Protein AF-A0A7J7N031-F1 (afdb_monomer_lite)

pLDDT: mean 80.58, std 17.33, range [37.88, 96.88]

Organism: NCBI:txid39325

Sequence (122 aa):
MLIYYIKISRHVFVLGESRALAITNMVLGLKEIHIRGEIRTYVDYTIDLLNVSEYRDNKIPTGWLGNRIVMRVRAERPPWYLLVVGGDLYVYELIQISRNTQRHSKGYKHSGSETSETLLYG

Secondary structure (DSSP, 8-state):
--------SS------SSHHHHHHHHHHHHHHHHHTTS--SSHHHHHHHHHSHHHHTT---TTHHHHHHHTT-------HHHHHHHHHHHHHHHHHHHHHHHHHHHHHHHHHHHHHHTTS--

Radius of gyration: 26.56 Å; chains: 1; bounding box: 54×31×80 Å

Structure (mmCIF, N/CA/C/O backbone):
data_AF-A0A7J7N031-F1
#
_entry.id   AF-A0A7J7N031-F1
#
loop_
_atom_site.group_PDB
_atom_site.id
_atom_site.type_symbol
_atom_site.label_atom_id
_atom_site.label_alt_id
_atom_site.label_comp_id
_atom_site.label_asym_id
_atom_site.label_entity_id
_atom_site.label_seq_id
_atom_site.pdbx_PDB_ins_code
_atom_site.Cartn_x
_atom_site.Cartn_y
_atom_site.Cartn_z
_atom_site.occupancy
_atom_site.B_iso_or_equiv
_atom_site.auth_seq_id
_atom_site.auth_comp_id
_atom_site.auth_asym_id
_atom_site.auth_atom_id
_atom_site.pdbx_PDB_model_num
ATOM 1 N N . MET A 1 1 ? 15.403 -12.612 14.644 1.00 39.41 1 MET A N 1
ATOM 2 C CA . MET A 1 1 ? 15.895 -11.649 13.640 1.00 39.41 1 MET A CA 1
ATOM 3 C C . MET A 1 1 ? 15.291 -10.289 13.962 1.00 39.41 1 MET A C 1
ATOM 5 O O . MET A 1 1 ? 14.252 -9.931 13.424 1.00 39.41 1 MET A O 1
ATOM 9 N N . LEU A 1 2 ? 15.878 -9.591 14.941 1.00 37.88 2 LEU A N 1
ATOM 10 C CA . LEU A 1 2 ? 15.511 -8.211 15.248 1.00 37.88 2 LEU A CA 1
ATOM 11 C C . LEU A 1 2 ? 16.000 -7.344 14.090 1.00 37.88 2 LEU A C 1
ATOM 13 O O . LEU A 1 2 ? 17.205 -7.219 13.879 1.00 37.88 2 LEU A O 1
ATOM 17 N N . ILE A 1 3 ? 15.072 -6.779 13.326 1.00 50.12 3 ILE A N 1
ATOM 18 C CA . ILE A 1 3 ? 15.399 -5.734 12.364 1.00 50.12 3 ILE A CA 1
ATOM 19 C C . ILE A 1 3 ? 15.674 -4.489 13.206 1.00 50.12 3 ILE A C 1
ATOM 21 O O . ILE A 1 3 ? 14.767 -3.896 13.785 1.00 50.12 3 ILE A O 1
ATOM 25 N N . TYR A 1 4 ? 16.956 -4.170 13.358 1.00 48.03 4 TYR A N 1
ATOM 26 C CA . TYR A 1 4 ? 17.422 -2.968 14.029 1.00 48.03 4 TYR A CA 1
ATOM 27 C C . TYR A 1 4 ? 16.861 -1.751 13.294 1.00 48.03 4 TYR A C 1
ATOM 29 O O . TYR A 1 4 ? 17.281 -1.413 12.189 1.00 48.03 4 TYR A O 1
ATOM 37 N N . TYR A 1 5 ? 15.892 -1.097 13.925 1.00 52.34 5 TYR A N 1
ATOM 38 C CA . TYR A 1 5 ? 15.358 0.182 13.496 1.00 52.34 5 TYR A CA 1
ATOM 39 C C . TYR A 1 5 ? 16.418 1.263 13.739 1.00 52.34 5 TYR A C 1
ATOM 41 O O . TYR A 1 5 ? 16.439 1.913 14.782 1.00 52.34 5 TYR A O 1
ATOM 49 N N . ILE A 1 6 ? 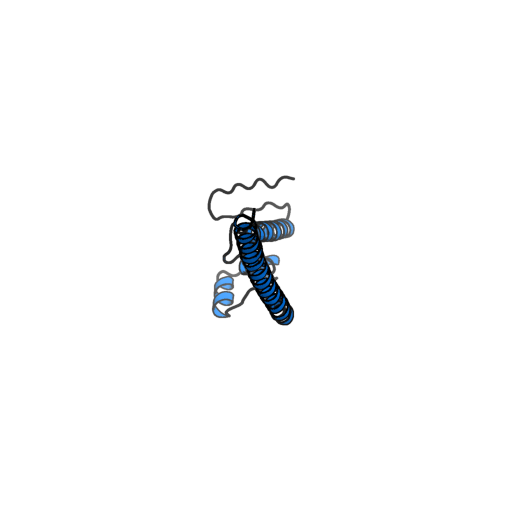17.312 1.479 12.772 1.00 47.22 6 ILE A N 1
ATOM 50 C CA . ILE A 1 6 ? 18.075 2.729 12.701 1.00 47.22 6 ILE A CA 1
ATOM 51 C C . ILE A 1 6 ? 17.089 3.807 12.241 1.00 47.22 6 ILE A C 1
ATOM 53 O O . ILE A 1 6 ? 16.944 4.101 11.058 1.00 47.22 6 ILE A O 1
ATOM 57 N N . LYS A 1 7 ? 16.351 4.374 13.202 1.00 51.44 7 LYS A N 1
ATOM 58 C CA . LYS A 1 7 ? 15.547 5.584 13.014 1.00 51.44 7 LYS A CA 1
ATOM 59 C C . LYS A 1 7 ? 16.471 6.791 13.135 1.00 51.44 7 LYS A C 1
ATOM 61 O O . LYS A 1 7 ? 16.455 7.513 14.126 1.00 51.44 7 LYS A O 1
ATOM 66 N N . ILE A 1 8 ? 17.309 6.981 12.123 1.00 46.53 8 ILE A N 1
ATOM 67 C CA . ILE A 1 8 ? 18.041 8.228 11.919 1.00 46.53 8 ILE A CA 1
ATOM 68 C C . ILE A 1 8 ? 17.449 8.836 10.648 1.00 46.53 8 ILE A C 1
ATOM 70 O O . ILE A 1 8 ? 17.657 8.327 9.550 1.00 46.53 8 ILE A O 1
ATOM 74 N N . SER A 1 9 ? 16.682 9.916 10.816 1.00 51.97 9 SER A N 1
ATOM 75 C CA . SER A 1 9 ? 16.046 10.685 9.731 1.00 51.97 9 SER A CA 1
ATOM 76 C C . SER A 1 9 ? 14.841 9.987 9.068 1.00 51.97 9 SER A C 1
ATOM 78 O O . SER A 1 9 ? 14.579 8.814 9.297 1.00 51.97 9 SER A O 1
ATOM 80 N N . ARG A 1 10 ? 14.039 10.730 8.288 1.00 68.19 10 ARG A N 1
ATOM 81 C CA . ARG A 1 10 ? 12.756 10.325 7.654 1.00 68.19 10 ARG A CA 1
ATOM 82 C C . ARG A 1 10 ? 12.855 9.190 6.604 1.00 68.19 10 ARG A C 1
ATOM 84 O O . ARG A 1 10 ? 12.068 9.152 5.662 1.00 68.19 10 ARG A O 1
ATOM 91 N N . HIS A 1 11 ? 13.819 8.288 6.729 1.00 81.06 11 HIS A N 1
ATOM 92 C CA . HIS A 1 11 ? 14.108 7.232 5.770 1.00 81.06 11 HIS A CA 1
ATOM 93 C C . HIS A 1 11 ? 13.920 5.865 6.424 1.00 81.06 11 HIS A C 1
ATOM 95 O O . HIS A 1 11 ? 14.331 5.645 7.560 1.00 81.06 11 HIS A O 1
ATOM 101 N N . VAL A 1 12 ? 13.285 4.951 5.695 1.00 82.88 12 VAL A N 1
ATOM 102 C CA . VAL A 1 12 ? 13.119 3.554 6.102 1.00 82.88 12 VAL A CA 1
ATOM 103 C C . VAL A 1 12 ? 14.034 2.718 5.224 1.00 82.88 12 VAL A C 1
ATOM 105 O O . VAL A 1 12 ? 13.921 2.757 3.998 1.00 82.88 12 VAL A O 1
ATOM 108 N N . PHE A 1 13 ? 14.929 1.968 5.856 1.00 87.38 13 PHE A N 1
ATOM 109 C CA . PHE A 1 13 ? 15.822 1.032 5.186 1.00 87.38 13 PHE A CA 1
ATOM 110 C C . PHE A 1 13 ? 15.414 -0.390 5.539 1.00 87.38 13 PHE A C 1
ATOM 112 O O . PHE A 1 13 ? 15.041 -0.676 6.676 1.00 87.38 13 PHE A O 1
ATOM 119 N N . VAL A 1 14 ? 15.501 -1.282 4.560 1.00 88.50 14 VAL A N 1
ATOM 120 C CA . VAL A 1 14 ? 15.212 -2.700 4.740 1.00 88.50 14 VAL A CA 1
ATOM 121 C C . VAL A 1 14 ? 16.298 -3.551 4.118 1.00 88.50 14 VAL A C 1
ATOM 123 O O . VAL A 1 14 ? 16.921 -3.169 3.129 1.00 88.50 14 VAL A O 1
ATOM 126 N N . LEU A 1 15 ? 16.488 -4.727 4.702 1.00 89.88 15 LEU A N 1
ATOM 127 C CA . LEU A 1 15 ? 17.399 -5.743 4.209 1.00 89.88 15 LEU A CA 1
ATOM 128 C C . LEU A 1 15 ? 16.599 -6.996 3.845 1.00 89.88 15 LEU A C 1
ATOM 130 O O . LEU A 1 15 ? 15.630 -7.352 4.520 1.00 89.88 15 LEU A O 1
ATOM 134 N N . GLY A 1 16 ? 17.017 -7.669 2.781 1.00 90.62 16 GLY A N 1
ATOM 135 C CA . GLY A 1 16 ? 16.506 -8.971 2.382 1.00 90.62 16 GLY A CA 1
ATOM 136 C C . GLY A 1 16 ? 17.505 -9.656 1.459 1.00 90.62 16 GLY A C 1
ATOM 137 O O . GLY A 1 16 ? 18.214 -8.989 0.711 1.00 90.62 16 GLY A O 1
ATOM 138 N N . GLU A 1 17 ? 17.556 -10.983 1.517 1.00 92.94 17 GLU A N 1
ATOM 139 C CA . GLU A 1 17 ? 18.453 -11.822 0.703 1.00 92.94 17 GLU A CA 1
ATOM 140 C C . GLU A 1 17 ? 18.130 -11.761 -0.797 1.00 92.94 17 GLU A C 1
ATOM 142 O O . GLU A 1 17 ? 18.982 -12.003 -1.646 1.00 92.94 17 GLU A O 1
ATOM 147 N N . SER A 1 18 ? 16.891 -11.404 -1.134 1.00 93.00 18 SER A N 1
ATOM 148 C CA . SER A 1 18 ? 16.442 -11.164 -2.499 1.00 93.00 18 SER A CA 1
ATOM 149 C C . SER A 1 18 ? 15.644 -9.870 -2.571 1.00 93.00 18 SER A C 1
ATOM 151 O O . SER A 1 18 ? 15.086 -9.401 -1.576 1.00 93.00 18 SER A O 1
ATOM 153 N N . ARG A 1 19 ? 15.524 -9.308 -3.777 1.00 90.19 19 ARG A N 1
ATOM 154 C CA . ARG A 1 19 ? 14.708 -8.112 -4.020 1.00 90.19 19 ARG A CA 1
ATOM 155 C C . ARG A 1 19 ? 13.254 -8.312 -3.587 1.00 90.19 19 ARG A C 1
ATOM 157 O O . ARG A 1 19 ? 12.677 -7.428 -2.965 1.00 90.19 19 ARG A O 1
ATOM 164 N N . ALA A 1 20 ? 12.682 -9.483 -3.864 1.00 91.94 20 ALA A N 1
ATOM 165 C CA . ALA A 1 20 ? 11.323 -9.823 -3.451 1.00 91.94 20 ALA A CA 1
ATOM 166 C C . ALA A 1 20 ? 11.179 -9.858 -1.919 1.00 91.94 20 ALA A C 1
ATOM 168 O O . ALA A 1 20 ? 10.212 -9.318 -1.373 1.00 91.94 20 ALA A O 1
ATOM 169 N N . LEU A 1 21 ? 12.163 -10.432 -1.218 1.00 93.31 21 LEU A N 1
ATOM 170 C CA . LEU A 1 21 ? 12.174 -10.471 0.243 1.00 93.31 21 LEU A CA 1
ATOM 171 C C . LEU A 1 21 ? 12.360 -9.071 0.845 1.00 93.31 21 LEU A C 1
ATOM 173 O O . LEU A 1 21 ? 11.643 -8.706 1.771 1.00 93.31 21 LEU A O 1
ATOM 177 N N . ALA A 1 22 ? 13.253 -8.256 0.280 1.00 92.69 22 ALA A N 1
ATOM 178 C CA . ALA A 1 22 ? 13.455 -6.874 0.705 1.00 92.69 22 ALA A CA 1
ATOM 179 C C . ALA A 1 22 ? 12.178 -6.033 0.531 1.00 92.69 22 ALA A C 1
ATOM 181 O O . ALA A 1 22 ? 11.777 -5.338 1.460 1.00 92.69 22 ALA A O 1
ATOM 182 N N . ILE A 1 23 ? 11.486 -6.151 -0.608 1.00 92.69 23 ILE A N 1
ATOM 183 C CA . ILE A 1 23 ? 10.195 -5.483 -0.848 1.00 92.69 23 ILE A CA 1
ATOM 184 C C . ILE A 1 23 ? 9.151 -5.922 0.181 1.00 92.69 23 ILE A C 1
ATOM 186 O O . ILE A 1 23 ? 8.451 -5.085 0.747 1.00 92.69 23 ILE A O 1
ATOM 190 N N . THR A 1 24 ? 9.071 -7.223 0.461 1.00 93.06 24 THR A N 1
ATOM 191 C CA . THR A 1 24 ? 8.135 -7.770 1.453 1.00 93.06 24 THR A CA 1
ATOM 192 C C . THR A 1 24 ? 8.417 -7.208 2.846 1.00 93.06 24 THR A C 1
ATOM 194 O O . THR A 1 24 ? 7.506 -6.703 3.504 1.00 93.06 24 THR A O 1
ATOM 197 N N . ASN A 1 25 ? 9.685 -7.197 3.262 1.00 92.88 25 ASN A N 1
ATOM 198 C CA . ASN A 1 25 ? 10.112 -6.610 4.531 1.00 92.88 25 ASN A CA 1
ATOM 199 C C . ASN A 1 25 ? 9.802 -5.105 4.589 1.00 92.88 25 ASN A C 1
ATOM 201 O O . ASN A 1 25 ? 9.372 -4.609 5.629 1.00 92.88 25 ASN A O 1
ATOM 205 N N . MET A 1 26 ? 9.945 -4.385 3.469 1.00 92.50 26 MET A N 1
ATOM 206 C CA . MET A 1 26 ? 9.586 -2.966 3.370 1.00 92.50 26 MET A CA 1
ATOM 207 C C . MET A 1 26 ? 8.097 -2.735 3.579 1.00 92.50 26 MET A C 1
ATOM 209 O O . MET A 1 26 ? 7.717 -1.865 4.358 1.00 92.50 26 MET A O 1
ATOM 213 N N . VAL A 1 27 ? 7.247 -3.524 2.920 1.00 92.38 27 VAL A N 1
ATOM 214 C CA . VAL A 1 27 ? 5.790 -3.416 3.057 1.00 92.38 27 VAL A CA 1
ATOM 215 C C . VAL A 1 27 ? 5.357 -3.707 4.494 1.00 92.38 27 VAL A C 1
ATOM 217 O O . VAL A 1 27 ? 4.516 -2.986 5.028 1.00 92.38 27 VAL A O 1
ATOM 220 N N . LEU A 1 28 ? 5.938 -4.725 5.135 1.00 91.56 28 LEU A N 1
ATOM 221 C CA . LEU A 1 28 ? 5.652 -5.049 6.535 1.00 91.56 28 LEU A CA 1
ATOM 222 C C . LEU A 1 28 ? 6.068 -3.914 7.477 1.00 91.56 28 LEU A C 1
ATOM 224 O O . LEU A 1 28 ? 5.246 -3.458 8.270 1.00 91.56 28 LEU A O 1
ATOM 228 N N . GLY A 1 29 ? 7.294 -3.403 7.334 1.00 88.44 29 GLY A N 1
ATOM 229 C CA . GLY A 1 29 ? 7.788 -2.294 8.153 1.00 88.44 29 GLY A CA 1
ATOM 230 C C . GLY A 1 29 ? 6.962 -1.018 7.976 1.00 88.44 29 GLY A C 1
ATOM 231 O O . GLY A 1 29 ? 6.603 -0.367 8.954 1.00 88.44 29 GLY A O 1
ATOM 232 N N . LEU A 1 30 ? 6.580 -0.681 6.740 1.00 89.50 30 LEU A N 1
ATOM 233 C CA . LEU A 1 30 ? 5.730 0.480 6.462 1.00 89.50 30 LEU A CA 1
ATOM 234 C C . LEU A 1 30 ? 4.341 0.347 7.100 1.00 89.50 30 LEU A C 1
ATOM 236 O O . LEU A 1 30 ? 3.857 1.313 7.689 1.00 89.50 30 LEU A O 1
ATOM 240 N N . LYS A 1 31 ? 3.717 -0.836 7.035 1.00 88.69 31 LYS A N 1
ATOM 241 C CA . LYS A 1 31 ? 2.426 -1.094 7.695 1.00 88.69 31 LYS A CA 1
ATOM 242 C C . LYS A 1 31 ? 2.529 -0.963 9.211 1.00 88.69 31 LYS A C 1
ATOM 244 O O . LYS A 1 31 ? 1.661 -0.351 9.825 1.00 88.69 31 LYS A O 1
ATOM 249 N N . GLU A 1 32 ? 3.593 -1.491 9.808 1.00 87.62 32 GLU A N 1
ATOM 250 C CA . GLU A 1 32 ? 3.813 -1.396 11.250 1.00 87.62 32 GLU A CA 1
ATOM 251 C C . GLU A 1 32 ? 3.965 0.066 11.705 1.00 87.62 32 GLU A C 1
ATOM 253 O O . GLU A 1 32 ? 3.270 0.508 12.622 1.00 87.62 32 GLU A O 1
ATOM 258 N N . ILE A 1 33 ? 4.813 0.842 11.023 1.00 84.62 33 ILE A N 1
ATOM 259 C CA . ILE A 1 33 ? 5.041 2.270 11.310 1.00 84.62 33 ILE A CA 1
ATOM 260 C C . ILE A 1 33 ? 3.749 3.082 11.134 1.00 84.62 33 ILE A C 1
ATOM 262 O O . ILE A 1 33 ? 3.482 4.010 11.905 1.00 84.62 33 ILE A O 1
ATOM 266 N N . HIS A 1 34 ? 2.940 2.734 10.131 1.00 85.56 34 HIS A N 1
ATOM 267 C CA . HIS A 1 34 ? 1.670 3.398 9.867 1.00 85.56 34 HIS A CA 1
ATOM 268 C C . HIS A 1 34 ? 0.641 3.140 10.971 1.00 85.56 34 HIS A C 1
ATOM 270 O O . HIS A 1 34 ? 0.050 4.091 11.479 1.00 85.56 34 HIS A O 1
ATOM 276 N N . ILE A 1 35 ? 0.486 1.881 11.402 1.00 82.94 35 ILE A N 1
ATOM 277 C CA . ILE A 1 35 ? -0.424 1.493 12.493 1.00 82.94 35 ILE A CA 1
ATOM 278 C C . ILE A 1 35 ? -0.008 2.154 13.812 1.00 82.94 35 ILE A C 1
ATOM 280 O O . ILE A 1 35 ? -0.856 2.641 14.556 1.00 82.94 35 ILE A O 1
ATOM 284 N N . ARG A 1 36 ? 1.300 2.235 14.085 1.00 83.19 36 ARG A N 1
ATOM 285 C CA . ARG A 1 36 ? 1.840 2.943 15.260 1.00 83.19 36 ARG A CA 1
ATOM 286 C C . ARG A 1 36 ? 1.654 4.465 15.183 1.00 83.19 36 ARG A C 1
ATOM 288 O O . ARG A 1 36 ? 1.847 5.159 16.176 1.00 83.19 36 ARG A O 1
ATOM 295 N N . GLY A 1 37 ? 1.274 5.000 14.021 1.00 79.81 37 GLY A N 1
ATOM 296 C CA . GLY A 1 37 ? 0.999 6.419 13.818 1.00 79.81 37 GLY A CA 1
ATOM 297 C C . GLY A 1 37 ? 2.246 7.302 13.741 1.00 79.81 37 GLY A C 1
ATOM 298 O O . GLY A 1 37 ? 2.110 8.526 13.809 1.00 79.81 37 GLY A O 1
ATOM 299 N N . GLU A 1 38 ? 3.434 6.709 13.585 1.00 80.56 38 GLU A N 1
ATOM 300 C CA . GLU A 1 38 ? 4.718 7.419 13.518 1.00 80.56 38 GLU A CA 1
ATOM 301 C C . GLU A 1 38 ? 4.910 8.153 12.184 1.00 80.56 38 GLU A C 1
ATOM 303 O O . GLU A 1 38 ? 5.474 9.247 12.148 1.00 80.56 38 GLU A O 1
ATOM 308 N N . ILE A 1 39 ? 4.422 7.565 11.086 1.00 77.25 39 ILE A N 1
ATOM 309 C CA . ILE A 1 39 ? 4.365 8.183 9.757 1.00 77.25 39 ILE A CA 1
ATOM 310 C C . ILE A 1 39 ? 2.951 7.994 9.213 1.00 77.25 39 ILE A C 1
ATOM 312 O O . ILE A 1 39 ? 2.503 6.879 8.952 1.00 77.25 39 ILE A O 1
ATOM 316 N N . ARG A 1 40 ? 2.233 9.105 9.039 1.00 74.19 40 ARG A N 1
ATOM 317 C CA . ARG A 1 40 ? 0.822 9.093 8.616 1.00 74.19 40 ARG A CA 1
ATOM 318 C C . ARG A 1 40 ? 0.622 9.407 7.138 1.00 74.19 40 ARG A C 1
ATOM 320 O O . ARG A 1 40 ? -0.465 9.202 6.616 1.00 74.19 40 ARG A O 1
ATOM 327 N N . THR A 1 41 ? 1.641 9.931 6.467 1.00 80.38 41 THR A N 1
ATOM 328 C CA . THR A 1 41 ? 1.518 10.436 5.099 1.00 80.38 41 THR A CA 1
ATOM 329 C C . THR A 1 41 ? 2.168 9.485 4.102 1.00 80.38 41 THR A C 1
ATOM 331 O O . THR A 1 41 ? 3.235 8.935 4.356 1.00 80.38 41 THR A O 1
ATOM 334 N N . TYR A 1 42 ? 1.512 9.300 2.952 1.00 83.81 42 TYR A N 1
ATOM 335 C CA . TYR A 1 42 ? 2.032 8.598 1.767 1.00 83.81 42 TYR A CA 1
ATOM 336 C C . TYR A 1 42 ? 2.391 7.107 1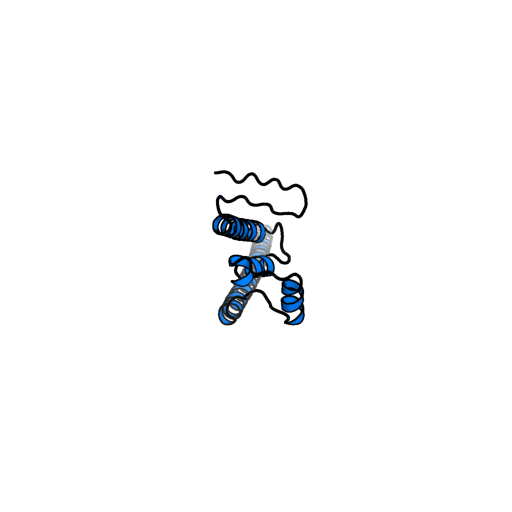.926 1.00 83.81 42 TYR A C 1
ATOM 338 O O . TYR A 1 42 ? 2.821 6.496 0.947 1.00 83.81 42 TYR A O 1
ATOM 346 N N . VAL A 1 43 ? 2.188 6.499 3.101 1.00 88.06 43 VAL A N 1
ATOM 347 C CA . VAL A 1 43 ? 2.454 5.067 3.336 1.00 88.06 43 VAL A CA 1
ATOM 348 C C . VAL A 1 43 ? 1.634 4.199 2.382 1.00 88.06 43 VAL A C 1
ATOM 350 O O . VAL A 1 43 ? 2.214 3.379 1.675 1.00 88.06 43 VAL A O 1
ATOM 353 N N . ASP A 1 44 ? 0.326 4.440 2.277 1.00 88.69 44 ASP A N 1
ATOM 354 C CA . ASP A 1 44 ? -0.567 3.650 1.416 1.00 88.69 44 ASP A CA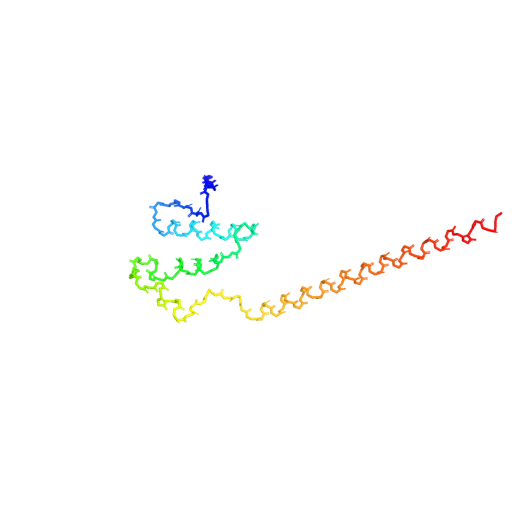 1
ATOM 355 C C . ASP A 1 44 ? -0.116 3.666 -0.048 1.00 88.69 44 ASP A C 1
ATOM 357 O O . ASP A 1 44 ? -0.043 2.628 -0.702 1.00 88.69 44 ASP A O 1
ATOM 361 N N . TYR A 1 45 ? 0.260 4.845 -0.556 1.00 91.19 45 TYR A N 1
ATOM 362 C CA . TYR A 1 45 ? 0.746 4.987 -1.929 1.00 91.19 45 TYR A CA 1
ATOM 363 C C . TYR A 1 45 ? 2.131 4.364 -2.130 1.00 91.19 45 TYR A C 1
ATOM 365 O O . TYR A 1 45 ? 2.418 3.829 -3.195 1.00 91.19 45 TYR A O 1
ATOM 373 N N . THR A 1 46 ? 2.986 4.383 -1.108 1.00 91.88 46 THR A N 1
ATOM 374 C CA . THR A 1 46 ? 4.298 3.727 -1.167 1.00 91.88 46 THR A CA 1
ATOM 375 C C . THR A 1 46 ? 4.140 2.209 -1.199 1.00 91.88 46 THR A C 1
ATOM 377 O O . THR A 1 46 ? 4.792 1.544 -1.996 1.00 91.88 46 THR A O 1
ATOM 380 N N . ILE A 1 47 ? 3.236 1.654 -0.387 1.00 92.31 47 ILE A N 1
ATOM 381 C CA . ILE A 1 47 ? 2.899 0.226 -0.409 1.00 92.31 47 ILE A CA 1
ATOM 382 C C . ILE A 1 47 ? 2.321 -0.167 -1.772 1.00 92.31 47 ILE A C 1
ATOM 384 O O . ILE A 1 47 ? 2.731 -1.185 -2.326 1.00 92.31 47 ILE A O 1
ATOM 388 N N . ASP A 1 48 ? 1.415 0.638 -2.329 1.00 92.50 48 ASP A N 1
ATOM 389 C CA . ASP A 1 48 ? 0.891 0.436 -3.682 1.00 92.50 48 ASP A CA 1
ATOM 390 C C . ASP A 1 48 ? 2.024 0.396 -4.721 1.00 92.50 48 ASP A C 1
ATOM 392 O O . ASP A 1 48 ? 2.164 -0.594 -5.434 1.00 92.50 48 ASP A O 1
ATOM 396 N N . LEU A 1 49 ? 2.911 1.400 -4.734 1.00 93.06 49 LEU A N 1
ATOM 397 C CA . LEU A 1 49 ? 4.071 1.455 -5.635 1.00 93.06 49 LEU A CA 1
ATOM 398 C C . LEU A 1 49 ? 4.960 0.206 -5.545 1.00 93.06 49 LEU A C 1
ATOM 400 O O . LEU A 1 49 ? 5.376 -0.316 -6.577 1.00 93.06 49 LEU A O 1
ATOM 404 N N . LEU A 1 50 ? 5.238 -0.277 -4.331 1.00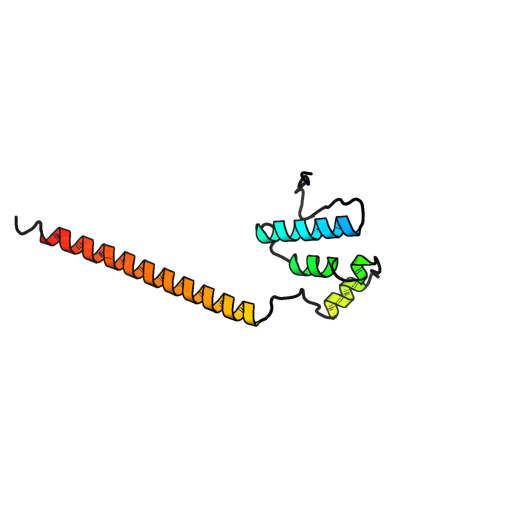 93.19 50 LEU A N 1
ATOM 405 C CA . LEU A 1 50 ? 6.048 -1.478 -4.093 1.00 93.19 50 LEU A CA 1
ATOM 406 C C . LEU A 1 50 ? 5.377 -2.767 -4.606 1.00 93.19 50 LEU A C 1
ATOM 408 O O . LEU A 1 50 ? 6.058 -3.765 -4.863 1.00 93.19 50 LEU A O 1
ATOM 412 N N . ASN A 1 51 ? 4.051 -2.760 -4.754 1.00 91.62 51 ASN A N 1
ATOM 413 C CA . ASN A 1 51 ? 3.268 -3.905 -5.213 1.00 91.62 51 ASN A CA 1
ATOM 414 C C . ASN A 1 51 ? 3.024 -3.933 -6.727 1.00 91.62 51 ASN A C 1
ATOM 416 O O . ASN A 1 51 ? 2.722 -5.005 -7.251 1.00 91.62 51 ASN A O 1
ATOM 420 N N . VAL A 1 52 ? 3.194 -2.810 -7.430 1.00 92.62 52 VAL A N 1
ATOM 421 C CA . VAL A 1 52 ? 3.035 -2.733 -8.891 1.00 92.62 52 VAL A CA 1
ATOM 422 C C . VAL A 1 52 ? 4.041 -3.648 -9.605 1.00 92.62 52 VAL A C 1
ATOM 424 O O . VAL A 1 52 ? 5.222 -3.696 -9.248 1.00 92.62 52 VAL A O 1
ATOM 427 N N . SER A 1 53 ? 3.585 -4.357 -10.642 1.00 91.44 53 SER A N 1
ATOM 428 C CA . SER A 1 53 ? 4.394 -5.293 -11.440 1.00 91.44 53 SER A CA 1
ATOM 429 C C . SER A 1 53 ? 5.660 -4.660 -12.006 1.00 91.44 53 SER A C 1
ATOM 431 O O . SER A 1 53 ? 6.736 -5.230 -11.895 1.00 91.44 53 SER A O 1
ATOM 433 N N . GLU A 1 54 ? 5.566 -3.446 -12.540 1.00 91.88 54 GLU A N 1
ATOM 434 C CA . GLU A 1 54 ? 6.684 -2.711 -13.132 1.00 91.88 54 GLU A CA 1
ATOM 435 C C . GLU A 1 54 ? 7.776 -2.437 -12.099 1.00 91.88 54 GLU A C 1
ATOM 437 O O . GLU A 1 54 ? 8.966 -2.545 -12.401 1.00 91.88 54 GLU A O 1
ATOM 442 N N . TYR A 1 55 ? 7.377 -2.154 -10.853 1.00 91.75 55 TYR A N 1
ATOM 443 C CA . TYR A 1 55 ? 8.322 -2.042 -9.756 1.00 91.75 55 TYR A CA 1
ATOM 444 C C . TYR A 1 55 ? 8.898 -3.411 -9.404 1.00 91.75 55 TYR A C 1
ATOM 446 O O . TYR A 1 55 ? 10.112 -3.524 -9.296 1.00 91.75 55 TYR A O 1
ATOM 454 N N . ARG A 1 56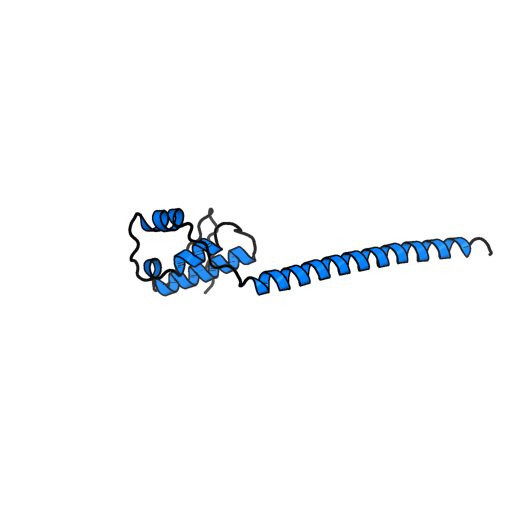 ? 8.091 -4.468 -9.256 1.00 90.69 56 ARG A N 1
ATOM 455 C CA . ARG A 1 56 ? 8.555 -5.824 -8.882 1.00 90.69 56 ARG A CA 1
ATOM 456 C C . ARG A 1 56 ? 9.490 -6.471 -9.911 1.00 90.69 56 ARG A C 1
ATOM 458 O O . ARG A 1 56 ? 10.493 -7.062 -9.512 1.00 90.69 56 ARG A O 1
ATOM 465 N N . ASP A 1 57 ? 9.239 -6.243 -11.192 1.00 92.62 57 ASP A N 1
ATOM 466 C CA . ASP A 1 57 ? 10.021 -6.762 -12.319 1.00 92.62 57 ASP A CA 1
ATOM 467 C C . ASP A 1 57 ? 11.240 -5.894 -12.663 1.00 92.62 57 ASP A C 1
ATOM 469 O O . ASP A 1 57 ? 11.950 -6.177 -13.627 1.00 92.62 57 ASP A O 1
ATOM 473 N N . ASN A 1 58 ? 11.487 -4.824 -11.897 1.00 90.81 58 ASN A N 1
ATOM 474 C CA . ASN A 1 58 ? 12.583 -3.881 -12.126 1.00 90.81 58 ASN A CA 1
ATOM 475 C C . ASN A 1 58 ? 12.512 -3.164 -13.497 1.00 90.81 58 ASN A C 1
ATOM 477 O O . ASN A 1 58 ? 13.534 -2.837 -14.096 1.00 90.81 58 ASN A O 1
ATOM 481 N N . LYS A 1 59 ? 11.297 -2.893 -13.989 1.00 92.31 59 LYS A N 1
ATOM 482 C CA . LYS A 1 59 ? 11.008 -2.208 -15.262 1.00 92.31 59 LYS A CA 1
ATOM 483 C C . LYS A 1 59 ? 10.543 -0.770 -15.014 1.00 92.31 59 LYS A C 1
ATOM 485 O O . LYS A 1 59 ? 9.442 -0.385 -15.399 1.00 92.31 59 LYS A O 1
ATOM 490 N N . ILE A 1 60 ? 11.375 0.024 -14.341 1.00 90.31 60 ILE A N 1
ATOM 491 C CA . ILE A 1 60 ? 11.046 1.394 -13.914 1.00 90.31 60 ILE A CA 1
ATOM 492 C C . ILE A 1 60 ? 11.775 2.453 -14.764 1.00 90.31 60 ILE A C 1
ATOM 494 O O . ILE A 1 60 ? 12.909 2.813 -14.449 1.00 90.31 60 ILE A O 1
ATOM 498 N N . PRO A 1 61 ? 11.160 2.984 -15.842 1.00 91.56 61 PRO A N 1
ATOM 499 C CA . PRO A 1 61 ? 11.742 4.102 -16.581 1.00 91.56 61 PRO A CA 1
ATOM 500 C C . PRO A 1 61 ? 11.730 5.391 -15.744 1.00 91.56 61 PRO A C 1
ATOM 502 O O . PRO A 1 61 ? 10.897 5.569 -14.857 1.00 91.56 61 PRO A O 1
ATOM 505 N N . THR A 1 62 ? 12.616 6.336 -16.062 1.00 90.69 62 THR A N 1
ATOM 506 C CA . THR A 1 62 ? 12.792 7.599 -15.313 1.00 90.69 62 THR A CA 1
ATOM 507 C C . THR A 1 62 ? 11.519 8.451 -15.219 1.00 90.69 62 THR A C 1
ATOM 509 O O . THR A 1 62 ? 11.314 9.136 -14.221 1.00 90.69 62 THR A O 1
ATOM 512 N N . GLY A 1 63 ? 10.625 8.372 -16.211 1.00 91.38 63 GLY A N 1
ATOM 513 C CA . GLY A 1 63 ? 9.327 9.061 -16.215 1.00 91.38 63 GLY A CA 1
ATOM 514 C C . GLY A 1 63 ? 8.172 8.301 -15.547 1.00 91.38 63 GLY A C 1
ATOM 515 O O . GLY A 1 63 ? 7.064 8.827 -15.470 1.00 91.38 63 GLY A O 1
ATOM 516 N N . TRP A 1 64 ? 8.388 7.073 -15.064 1.00 92.62 64 TRP A N 1
ATOM 517 C CA . TRP A 1 64 ? 7.314 6.183 -14.601 1.00 92.62 64 TRP A CA 1
ATOM 518 C C . TRP A 1 64 ? 6.484 6.771 -13.457 1.00 92.62 64 TRP A C 1
ATOM 520 O O . TRP A 1 64 ? 5.255 6.812 -13.528 1.00 92.62 64 TRP A O 1
ATOM 530 N N . LEU A 1 65 ? 7.151 7.281 -12.418 1.00 91.62 65 LEU A N 1
ATOM 531 C CA . LEU A 1 65 ? 6.464 7.866 -11.267 1.00 91.62 65 LEU A CA 1
ATOM 532 C C . LEU A 1 65 ? 5.687 9.129 -11.666 1.00 91.62 65 LEU A C 1
ATOM 534 O O . LEU A 1 65 ? 4.554 9.317 -11.226 1.00 91.62 65 LEU A O 1
ATOM 538 N N . GLY A 1 66 ? 6.272 9.954 -12.539 1.00 92.38 66 GLY A N 1
ATOM 539 C CA . GLY A 1 66 ? 5.617 11.139 -13.093 1.00 92.38 66 GLY A CA 1
ATOM 540 C C . GLY A 1 66 ? 4.340 10.783 -13.851 1.00 92.38 66 GLY A C 1
ATOM 541 O O . GLY A 1 66 ? 3.296 11.383 -13.604 1.00 92.38 66 GLY A O 1
ATOM 542 N N . ASN A 1 67 ? 4.382 9.742 -14.685 1.00 92.56 67 ASN A N 1
ATOM 543 C CA . ASN A 1 67 ? 3.206 9.258 -15.406 1.00 92.56 67 ASN A CA 1
ATOM 544 C C . ASN A 1 67 ? 2.093 8.807 -14.448 1.00 92.56 67 ASN A C 1
ATOM 546 O O . ASN A 1 67 ? 0.943 9.200 -14.637 1.00 92.56 67 ASN A O 1
ATOM 550 N N . ARG A 1 68 ? 2.414 8.064 -13.375 1.00 92.19 68 ARG A N 1
ATOM 551 C CA . ARG A 1 68 ? 1.409 7.684 -12.357 1.00 92.19 68 ARG A CA 1
ATOM 552 C C . ARG A 1 68 ? 0.802 8.901 -11.649 1.00 92.19 68 ARG A C 1
ATOM 554 O O . ARG A 1 68 ? -0.398 8.903 -11.372 1.00 92.19 68 ARG A O 1
ATOM 561 N N . ILE A 1 69 ? 1.599 9.941 -11.391 1.00 91.44 69 ILE A N 1
ATOM 562 C CA . ILE A 1 69 ? 1.127 11.200 -10.790 1.00 91.44 69 ILE A CA 1
ATOM 563 C C . ILE A 1 69 ? 0.167 11.927 -11.739 1.00 91.44 69 ILE A C 1
ATOM 565 O O . ILE A 1 69 ? -0.920 12.326 -11.320 1.00 91.44 69 ILE A O 1
ATOM 569 N N . VAL A 1 70 ? 0.529 12.056 -13.019 1.00 94.81 70 VAL A N 1
ATOM 570 C CA . VAL A 1 70 ? -0.313 12.687 -14.052 1.00 94.81 70 VAL A CA 1
ATOM 571 C C . VAL A 1 70 ? -1.632 11.933 -14.215 1.00 94.81 70 VAL A C 1
ATOM 573 O O . VAL A 1 70 ? -2.697 12.547 -14.252 1.00 94.81 70 VAL A O 1
ATOM 576 N N . MET A 1 71 ? -1.578 10.601 -14.217 1.00 92.38 71 MET A N 1
ATOM 577 C CA . MET A 1 71 ? -2.756 9.731 -14.273 1.00 92.38 71 MET A CA 1
ATOM 578 C C . MET A 1 71 ? -3.563 9.704 -12.965 1.00 92.38 71 MET A C 1
ATOM 580 O O . MET A 1 71 ? -4.599 9.047 -12.902 1.00 92.38 71 MET A O 1
ATOM 584 N N . ARG A 1 72 ? -3.119 10.421 -11.920 1.00 89.00 72 ARG A N 1
ATOM 585 C CA . ARG A 1 72 ? -3.755 10.477 -10.595 1.00 89.00 72 ARG A CA 1
ATOM 586 C C . ARG A 1 72 ? -4.012 9.091 -10.007 1.00 89.00 72 ARG A C 1
ATOM 588 O O . ARG A 1 72 ? -5.045 8.874 -9.370 1.00 89.00 72 ARG A O 1
ATOM 595 N N . VAL A 1 73 ? -3.075 8.165 -10.206 1.00 89.50 73 VAL A N 1
ATOM 596 C CA . VAL A 1 73 ? -3.181 6.821 -9.637 1.00 89.50 73 VAL A CA 1
ATOM 597 C C . VAL A 1 73 ? -3.180 6.938 -8.116 1.00 89.50 73 VAL A C 1
ATOM 599 O O . VAL A 1 73 ? -2.324 7.600 -7.529 1.00 89.50 73 VAL A O 1
ATOM 602 N N . ARG A 1 74 ? -4.185 6.343 -7.476 1.00 87.00 74 ARG A N 1
ATOM 603 C CA . ARG A 1 74 ? -4.358 6.363 -6.021 1.00 87.00 74 ARG A CA 1
ATOM 604 C C . ARG A 1 74 ? -4.093 4.978 -5.465 1.00 87.00 74 ARG A C 1
ATOM 606 O O . ARG A 1 74 ? -4.361 3.990 -6.139 1.00 87.00 74 ARG A O 1
ATOM 613 N N . ALA A 1 75 ? -3.622 4.941 -4.223 1.00 87.81 75 ALA A N 1
ATOM 614 C CA . ALA A 1 75 ? -3.590 3.704 -3.462 1.00 87.81 75 ALA A CA 1
ATOM 615 C C . ALA A 1 75 ? -4.998 3.107 -3.375 1.00 87.81 75 ALA A C 1
ATOM 617 O O . ALA A 1 75 ? -5.991 3.846 -3.298 1.00 87.81 75 ALA A O 1
ATOM 618 N N . GLU A 1 76 ? -5.056 1.781 -3.379 1.00 84.12 76 GLU A N 1
ATOM 619 C CA . GLU A 1 76 ? -6.294 1.048 -3.172 1.00 84.12 76 GLU A CA 1
ATOM 620 C C . GLU A 1 76 ? -6.953 1.494 -1.861 1.00 84.12 76 GLU A C 1
ATOM 622 O O . GLU A 1 76 ? -6.303 1.635 -0.822 1.00 84.12 76 GLU A O 1
ATOM 627 N N . ARG A 1 77 ? -8.257 1.769 -1.928 1.00 82.62 77 ARG A N 1
ATOM 628 C CA . ARG A 1 77 ? -9.058 2.108 -0.754 1.00 82.62 77 ARG A CA 1
ATOM 629 C C . ARG A 1 77 ? -9.917 0.919 -0.356 1.00 82.62 77 ARG A C 1
ATOM 631 O O . ARG A 1 77 ? -10.326 0.165 -1.238 1.00 82.62 77 ARG A O 1
ATOM 638 N N . PRO A 1 78 ? -10.249 0.785 0.939 1.00 87.06 78 PRO A N 1
ATOM 639 C CA . PRO A 1 78 ? -11.217 -0.207 1.372 1.00 87.06 78 PRO A CA 1
ATOM 640 C C . PRO A 1 78 ? -12.518 -0.076 0.565 1.00 87.06 78 PRO A C 1
ATOM 642 O O . PRO A 1 78 ? -12.917 1.051 0.241 1.00 87.06 78 PRO A O 1
ATOM 645 N N . PRO A 1 79 ? -13.195 -1.195 0.259 1.00 92.00 79 PRO A N 1
ATOM 646 C CA . PRO A 1 79 ? -14.501 -1.171 -0.378 1.00 92.00 79 PRO A CA 1
ATOM 647 C C . PRO A 1 79 ? -15.469 -0.210 0.320 1.00 92.00 79 PRO A C 1
ATOM 649 O O . PRO A 1 79 ? -15.532 -0.155 1.549 1.00 92.00 79 PRO A O 1
ATOM 652 N N . TRP A 1 80 ? -16.248 0.534 -0.467 1.00 94.12 80 TRP A N 1
ATOM 653 C CA . TRP A 1 80 ? -17.089 1.627 0.038 1.00 94.12 80 TRP A CA 1
ATOM 654 C C . TRP A 1 80 ? -18.072 1.184 1.132 1.00 94.12 80 TRP A C 1
ATOM 656 O O . TRP A 1 80 ? -18.310 1.934 2.073 1.00 94.12 80 TRP A O 1
ATOM 666 N N . TYR A 1 81 ? -18.603 -0.038 1.055 1.00 94.44 81 TYR A N 1
ATOM 667 C CA . TYR A 1 81 ? -19.553 -0.552 2.041 1.00 94.44 81 TYR A CA 1
ATOM 668 C C . TYR A 1 81 ? -18.907 -0.746 3.420 1.00 94.44 81 TYR A C 1
ATOM 670 O O . TYR A 1 81 ? -19.559 -0.497 4.427 1.00 94.44 81 TYR A O 1
ATOM 678 N N . LEU A 1 82 ? -17.620 -1.117 3.488 1.00 94.44 82 LEU A N 1
ATOM 679 C CA . LEU A 1 82 ? -16.898 -1.199 4.763 1.00 94.44 82 LEU A CA 1
ATOM 680 C C . LEU A 1 82 ? -16.725 0.183 5.387 1.00 94.44 82 LEU A C 1
ATOM 682 O O . LEU A 1 82 ? -16.790 0.318 6.604 1.00 94.44 82 LEU A O 1
ATOM 686 N N . LEU A 1 83 ? -16.531 1.207 4.553 1.00 93.75 83 LEU A N 1
ATOM 687 C CA . LEU A 1 83 ? -16.420 2.586 5.018 1.00 93.75 83 LEU A CA 1
ATOM 688 C C . LEU A 1 83 ? -17.755 3.094 5.569 1.00 93.75 83 LEU A C 1
ATOM 690 O O . LEU A 1 83 ? -17.765 3.727 6.620 1.00 93.75 83 LEU A O 1
ATOM 694 N N . VAL A 1 84 ? -18.867 2.788 4.894 1.00 95.44 84 VAL A N 1
ATOM 695 C CA . VAL A 1 84 ? -20.216 3.157 5.355 1.00 95.44 84 VAL A CA 1
ATOM 696 C C . VAL A 1 84 ? -20.544 2.450 6.667 1.00 95.44 84 VAL A C 1
ATOM 698 O O . VAL A 1 84 ? -20.819 3.113 7.660 1.00 95.44 84 VAL A O 1
ATOM 701 N N . VAL A 1 85 ? -20.424 1.120 6.711 1.00 96.88 85 VAL A N 1
ATOM 702 C CA . VAL A 1 85 ? -20.742 0.333 7.913 1.00 96.88 85 VAL A CA 1
ATOM 703 C C . VAL A 1 85 ? -19.830 0.702 9.086 1.00 96.88 85 VAL A C 1
ATOM 705 O O . VAL A 1 85 ? -20.303 0.859 10.210 1.00 96.88 85 VAL A O 1
ATOM 708 N N . GLY A 1 86 ? -18.528 0.871 8.840 1.00 95.38 86 GLY A N 1
ATOM 709 C CA . GLY A 1 86 ? -17.583 1.299 9.870 1.00 95.38 86 GLY A CA 1
ATOM 710 C C . GLY A 1 86 ? -17.871 2.712 10.383 1.00 95.38 86 GLY A C 1
ATOM 711 O O . GLY A 1 86 ? -17.779 2.953 11.586 1.00 95.38 86 GLY A O 1
ATOM 712 N N . GLY A 1 87 ? -18.265 3.630 9.494 1.00 94.81 87 GLY A N 1
ATOM 713 C CA . GLY A 1 87 ? -18.675 4.986 9.854 1.00 94.81 87 GLY A CA 1
ATOM 714 C C . GLY A 1 87 ? -19.936 5.007 10.716 1.00 94.81 87 GLY A C 1
ATOM 715 O O . GLY A 1 87 ? -19.951 5.661 11.758 1.00 94.81 87 GLY A O 1
ATOM 716 N N . ASP A 1 88 ? -20.956 4.240 10.333 1.00 96.75 88 ASP A N 1
ATOM 717 C CA . ASP A 1 88 ? -22.206 4.127 11.089 1.00 96.75 88 ASP A CA 1
ATOM 718 C C . ASP A 1 88 ? -21.972 3.531 12.483 1.00 96.75 88 ASP A C 1
ATOM 720 O O . ASP A 1 88 ? -22.475 4.060 13.477 1.00 96.75 88 ASP A O 1
ATOM 724 N N . LEU A 1 89 ? -21.161 2.469 12.577 1.00 96.38 89 LEU A N 1
ATOM 725 C CA . LEU A 1 89 ? -20.802 1.850 13.854 1.00 96.38 89 LEU A CA 1
ATOM 726 C C . LEU A 1 89 ? -20.063 2.835 14.769 1.00 96.38 89 LEU A C 1
ATOM 728 O O . LEU A 1 89 ? -20.392 2.947 15.950 1.00 96.38 89 LEU A O 1
ATOM 732 N N . TYR A 1 90 ? -19.112 3.587 14.215 1.00 96.00 90 TYR A N 1
ATOM 733 C CA . TYR A 1 90 ? -18.366 4.601 14.954 1.00 96.00 90 TYR A CA 1
ATOM 734 C C . TYR A 1 90 ? -19.279 5.714 15.488 1.00 96.00 90 TYR A C 1
ATOM 736 O O . TYR A 1 90 ? -19.210 6.078 16.662 1.00 96.00 90 TYR A O 1
ATOM 744 N N . VAL A 1 91 ? -20.185 6.235 14.653 1.00 96.25 91 VAL A N 1
ATOM 745 C CA . VAL A 1 91 ? -21.148 7.268 15.070 1.00 96.25 91 VAL A CA 1
ATOM 746 C C . VAL A 1 91 ? -22.089 6.733 16.146 1.00 96.25 91 VAL A C 1
ATOM 748 O O . VAL A 1 91 ? -22.352 7.424 17.133 1.00 96.25 91 VAL A O 1
ATOM 751 N N . TYR A 1 92 ? -22.571 5.500 15.994 1.00 96.19 92 TYR A N 1
ATOM 752 C CA . TYR A 1 92 ? -23.409 4.857 16.998 1.00 96.19 92 TYR A CA 1
ATOM 753 C C . TYR A 1 92 ? -22.696 4.757 18.351 1.00 96.19 92 TYR A C 1
ATOM 755 O O . TYR A 1 92 ? -23.274 5.128 19.375 1.00 96.19 92 TYR A O 1
ATOM 763 N N . GLU A 1 93 ? -21.436 4.321 18.363 1.00 94.81 93 GLU A N 1
ATOM 764 C CA . GLU A 1 93 ? -20.627 4.227 19.579 1.00 94.81 93 GLU A CA 1
ATOM 765 C C . GLU A 1 93 ? -20.453 5.594 20.255 1.00 94.81 93 GLU A C 1
ATOM 767 O O . GLU A 1 93 ? -20.710 5.726 21.453 1.00 94.81 93 GLU A O 1
ATOM 772 N N . LEU A 1 94 ? -20.132 6.643 19.492 1.00 94.06 94 LEU A N 1
ATOM 773 C CA . LEU A 1 94 ? -20.021 8.004 20.027 1.00 94.06 94 LEU A CA 1
ATOM 774 C C . LEU A 1 94 ? -21.333 8.503 20.648 1.00 94.06 94 LEU A C 1
ATOM 776 O O . LEU A 1 94 ? -21.327 9.122 21.718 1.00 94.06 94 LEU A O 1
ATOM 780 N N . ILE A 1 95 ? -22.470 8.215 20.009 1.00 93.31 95 ILE A N 1
ATOM 781 C CA . ILE A 1 95 ? -23.792 8.566 20.539 1.00 93.31 95 ILE A CA 1
ATOM 782 C C . ILE A 1 95 ? -24.058 7.816 21.849 1.00 93.31 95 ILE A C 1
ATOM 784 O O . ILE A 1 95 ? -24.578 8.411 22.797 1.00 93.31 95 ILE A O 1
ATOM 788 N N . GLN A 1 96 ? -23.701 6.532 21.935 1.00 90.25 96 GLN A N 1
ATOM 789 C CA . GLN A 1 96 ? -23.895 5.752 23.158 1.00 90.25 96 GLN A CA 1
ATOM 790 C C . GLN A 1 96 ? -22.995 6.223 24.298 1.00 90.25 96 GLN A C 1
ATOM 792 O O . GLN A 1 96 ? -23.477 6.379 25.421 1.00 90.25 96 GLN A O 1
ATOM 797 N N . ILE A 1 97 ? -21.728 6.534 24.016 1.00 91.19 97 ILE A N 1
ATOM 798 C CA . ILE A 1 97 ? -20.809 7.126 24.995 1.00 91.19 97 ILE A CA 1
ATOM 799 C C . ILE A 1 97 ? -21.393 8.440 25.525 1.00 91.19 97 ILE A C 1
ATOM 801 O O . ILE A 1 97 ? -21.518 8.607 26.737 1.00 91.19 97 ILE A O 1
ATOM 805 N N . SER A 1 98 ? -21.850 9.331 24.638 1.00 89.50 98 SER A N 1
ATOM 806 C CA . SER A 1 98 ? -22.465 10.605 25.031 1.00 89.50 98 SER A CA 1
ATOM 807 C C . SER A 1 98 ? -23.701 10.406 25.918 1.00 89.50 98 SER A C 1
ATOM 809 O O . SER A 1 98 ? -23.817 11.019 26.983 1.00 89.50 98 SER A O 1
ATOM 811 N N . ARG A 1 99 ? -24.602 9.487 25.545 1.00 86.44 99 ARG A N 1
ATOM 812 C CA . ARG A 1 99 ? -25.781 9.143 26.360 1.00 86.44 99 ARG A CA 1
ATOM 813 C C . ARG A 1 99 ? -25.393 8.594 27.733 1.00 86.44 99 ARG A C 1
ATOM 815 O O . ARG A 1 99 ? -26.019 8.968 28.727 1.00 86.44 99 ARG A O 1
ATOM 822 N N . ASN A 1 100 ? -24.371 7.745 27.806 1.00 82.56 100 ASN A N 1
ATOM 823 C CA . ASN A 1 100 ? -23.890 7.175 29.063 1.00 82.56 100 ASN A CA 1
ATOM 824 C C . ASN A 1 100 ? -23.278 8.244 29.977 1.00 82.56 100 ASN A C 1
ATOM 826 O O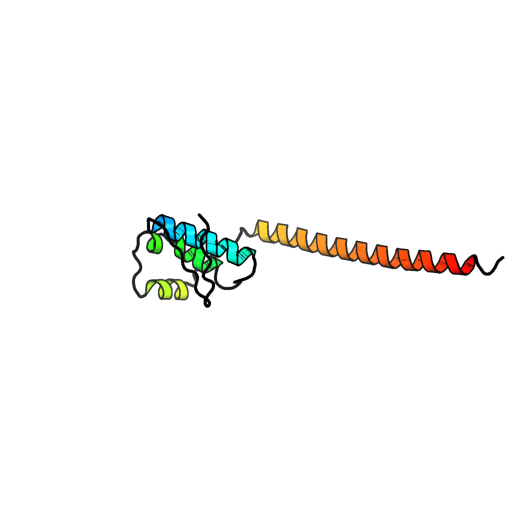 . ASN A 1 100 ? -23.605 8.279 31.163 1.00 82.56 100 ASN A O 1
ATOM 830 N N . THR A 1 101 ? -22.488 9.177 29.439 1.00 81.12 101 THR A N 1
ATOM 831 C CA . THR A 1 101 ? -21.943 10.308 30.208 1.00 81.12 101 THR A CA 1
ATOM 832 C C . THR A 1 101 ? -23.051 11.211 30.766 1.00 81.12 101 THR A C 1
ATOM 834 O O . THR A 1 101 ? -22.991 11.616 31.927 1.00 81.12 101 THR A O 1
ATOM 837 N N . GLN A 1 102 ? -24.108 11.481 29.991 1.00 74.56 102 GLN A N 1
ATOM 838 C CA . GLN A 1 102 ? -25.258 12.275 30.453 1.00 74.56 102 GLN A CA 1
ATOM 839 C C . GLN A 1 102 ? -26.042 11.577 31.574 1.00 74.56 102 GLN A C 1
ATOM 841 O O . GLN A 1 102 ? -26.467 12.221 32.536 1.00 74.56 102 GLN A O 1
ATOM 846 N N . ARG A 1 103 ? -26.211 10.253 31.484 1.00 69.19 103 ARG A N 1
ATOM 847 C CA . ARG A 1 103 ? -26.834 9.449 32.546 1.00 69.19 103 ARG A CA 1
ATOM 848 C C . ARG A 1 103 ? -25.997 9.455 33.825 1.00 69.19 103 ARG A C 1
ATOM 850 O O . ARG A 1 103 ? -26.553 9.696 34.892 1.00 69.19 103 ARG A O 1
ATOM 857 N N . HIS A 1 104 ? -24.677 9.290 33.719 1.00 63.00 104 HIS A N 1
ATOM 858 C CA . HIS A 1 104 ? -23.768 9.376 34.868 1.00 63.00 104 HIS A CA 1
ATOM 859 C C . HIS A 1 104 ? -23.790 10.765 35.529 1.00 63.00 104 HIS A C 1
ATOM 861 O O . HIS A 1 104 ? -23.831 10.863 36.753 1.00 63.00 104 HIS A O 1
ATOM 867 N N . SER A 1 105 ? -23.841 11.848 34.742 1.00 63.44 105 SER A N 1
ATOM 868 C CA . SER A 1 105 ? -23.944 13.216 35.274 1.00 63.44 105 SER A CA 1
ATOM 869 C C . SER A 1 105 ? -25.282 13.486 35.981 1.00 63.44 105 SER A C 1
ATOM 871 O O . SER A 1 105 ? -25.303 14.127 37.032 1.00 63.44 105 SER A O 1
ATOM 873 N N . LYS A 1 106 ? -26.404 12.963 35.464 1.00 62.47 106 LYS A N 1
ATOM 874 C CA . LYS A 1 106 ? -27.711 13.050 36.145 1.00 62.47 106 LYS A CA 1
ATOM 875 C C . LYS A 1 106 ? -27.772 12.214 37.427 1.00 62.47 106 LYS A C 1
ATOM 877 O O . LYS A 1 106 ? -28.358 12.678 38.399 1.00 62.47 106 LYS A O 1
ATOM 882 N N . GLY A 1 107 ? -27.132 11.042 37.455 1.00 59.47 107 GLY A N 1
ATOM 883 C CA . GLY A 1 107 ? -27.031 10.204 38.656 1.00 59.47 107 GLY A CA 1
ATOM 884 C C . GLY A 1 107 ? -26.323 10.906 39.821 1.00 59.47 107 GLY A C 1
ATOM 885 O O . GLY A 1 107 ? -26.805 10.858 40.949 1.00 59.47 107 GLY A O 1
ATOM 886 N N . TYR A 1 108 ? -25.252 11.659 39.543 1.00 54.97 108 TYR A N 1
ATOM 887 C CA . TYR A 1 108 ? -24.582 12.486 40.558 1.00 54.97 108 TYR A CA 1
ATOM 888 C C . TYR A 1 108 ? -25.465 13.623 41.096 1.00 54.97 108 TYR A C 1
ATOM 890 O O . TYR A 1 108 ? -25.411 13.929 42.284 1.00 54.97 108 TYR A O 1
ATOM 898 N N . LYS A 1 109 ? -26.301 14.244 40.251 1.00 55.12 109 LYS A N 1
ATOM 899 C CA . LYS A 1 109 ? -27.201 15.324 40.694 1.00 55.12 109 LYS A CA 1
ATOM 900 C C . LYS A 1 109 ? -28.373 14.828 41.545 1.00 55.12 109 LYS A C 1
ATOM 902 O O . LYS A 1 109 ? -28.820 15.583 42.395 1.00 55.12 109 LYS A O 1
ATOM 907 N N . HIS A 1 110 ? -28.848 13.597 41.342 1.00 51.03 110 HIS A N 1
ATOM 908 C CA . HIS A 1 110 ? -29.894 12.996 42.184 1.00 51.03 110 HIS A CA 1
ATOM 909 C C . HIS A 1 110 ? -29.351 12.502 43.535 1.00 51.03 110 HIS A C 1
ATOM 911 O O . HIS A 1 110 ? -29.979 12.724 44.563 1.00 51.03 110 HIS A O 1
ATOM 917 N N . SER A 1 111 ? -28.141 11.931 43.561 1.00 50.81 111 SER A N 1
ATOM 918 C CA . SER A 1 111 ? -27.499 11.495 44.811 1.00 50.81 111 SER A CA 1
ATOM 919 C C . SER A 1 111 ? -27.083 12.655 45.729 1.00 50.81 111 SER A C 1
ATOM 921 O O . SER A 1 111 ? -27.009 12.457 46.937 1.00 50.81 111 SER A O 1
ATOM 923 N N . GLY A 1 112 ? -26.802 13.846 45.185 1.00 48.94 112 GLY A N 1
ATOM 924 C CA . GLY A 1 112 ? -26.447 15.030 45.978 1.00 48.94 112 GLY A CA 1
ATOM 925 C C . GLY A 1 112 ? -27.642 15.823 46.520 1.00 48.94 112 GLY A C 1
ATOM 926 O O . GLY A 1 112 ? -27.465 16.600 47.454 1.00 48.94 112 GLY A O 1
ATOM 927 N N . SER A 1 113 ? -28.846 15.646 45.961 1.00 49.03 113 SER A N 1
ATOM 928 C CA . SER A 1 113 ? -30.064 16.304 46.457 1.00 49.03 113 SER A CA 1
ATOM 929 C C . SER A 1 113 ? -30.742 15.534 47.592 1.00 49.03 113 SER A C 1
ATOM 931 O O . SER A 1 113 ? -31.326 16.159 48.468 1.00 49.03 113 SER A O 1
ATOM 933 N N . GLU A 1 114 ? -30.623 14.203 47.630 1.00 51.09 114 GLU A N 1
ATOM 934 C CA . GLU A 1 114 ? -31.236 13.387 48.693 1.00 51.09 114 GLU A CA 1
ATOM 935 C C . GLU A 1 114 ? -30.473 13.468 50.026 1.00 51.09 114 GLU A C 1
ATOM 937 O O . GLU A 1 114 ? -31.082 13.397 51.089 1.00 51.09 114 GLU A O 1
ATOM 942 N N . THR A 1 115 ? -29.156 13.703 50.013 1.00 50.31 115 THR A N 1
ATOM 943 C CA . THR A 1 115 ? -28.355 13.786 51.251 1.00 50.31 115 THR A CA 1
ATOM 944 C C . THR A 1 115 ? -28.513 15.098 52.026 1.00 50.31 115 THR A C 1
ATOM 946 O O . THR A 1 115 ? -28.126 15.161 53.192 1.00 50.31 115 THR A O 1
ATOM 949 N N . SER A 1 116 ? -29.066 16.152 51.414 1.00 47.31 116 SER A N 1
ATOM 950 C CA . SER A 1 116 ? -29.283 17.448 52.079 1.00 47.31 116 SER A CA 1
ATOM 951 C C . SER A 1 116 ? -30.667 17.586 52.722 1.00 47.31 116 SER A C 1
ATOM 953 O O . SER A 1 116 ? -30.814 18.395 53.634 1.00 47.31 116 SER A O 1
ATOM 955 N N . GLU A 1 117 ? -31.661 16.788 52.319 1.00 49.16 117 GLU A N 1
ATOM 956 C CA . GLU A 1 117 ? -32.999 16.806 52.935 1.00 49.16 117 GLU A CA 1
ATOM 957 C C . GLU A 1 117 ? -33.098 15.916 54.186 1.00 49.16 117 GLU A C 1
ATOM 959 O O . GLU A 1 117 ? -33.888 16.202 55.084 1.00 49.16 117 GLU A O 1
ATOM 964 N N . THR A 1 118 ? -32.240 14.902 54.330 1.00 50.44 118 THR A N 1
ATOM 965 C CA . THR A 1 118 ? -32.213 14.024 55.517 1.00 50.44 118 THR A CA 1
ATOM 966 C C . THR A 1 118 ? -31.484 14.596 56.740 1.00 50.44 118 THR A C 1
ATOM 968 O O . THR A 1 118 ? -31.577 14.011 57.812 1.00 50.44 118 THR A O 1
ATOM 971 N N . LEU A 1 119 ? -30.778 15.729 56.626 1.00 52.12 119 LEU A N 1
ATOM 972 C CA . LEU A 1 119 ? -30.075 16.374 57.755 1.00 52.12 119 LEU A CA 1
ATOM 973 C C . LEU A 1 119 ? -30.842 17.552 58.389 1.00 52.12 119 LEU A C 1
ATOM 975 O O . LEU A 1 119 ? -30.349 18.150 59.339 1.00 52.12 119 LEU A O 1
ATOM 979 N N . LEU A 1 120 ? -32.035 17.889 57.887 1.00 47.97 120 LEU A N 1
ATOM 980 C CA . LEU A 1 120 ? -32.888 18.966 58.422 1.00 47.97 120 LEU A CA 1
ATOM 981 C C . LEU A 1 120 ? -34.093 18.459 59.240 1.00 47.97 120 LEU A C 1
ATOM 983 O O . LEU A 1 120 ? -34.806 19.266 59.828 1.00 47.97 120 LEU A O 1
ATOM 987 N N . TYR A 1 121 ? -34.297 17.139 59.314 1.00 44.12 121 TYR A N 1
ATOM 988 C CA . TYR A 1 121 ? -35.359 16.482 60.093 1.00 44.12 121 TYR A CA 1
ATOM 989 C C . TYR A 1 121 ? -34.796 15.489 61.130 1.00 44.12 121 TYR A C 1
ATOM 991 O O . TYR A 1 121 ? -35.349 14.405 61.321 1.00 44.12 121 TYR A O 1
ATOM 999 N N . GLY A 1 122 ? -33.679 15.844 61.773 1.00 43.00 122 GLY A N 1
ATOM 1000 C CA . GLY A 1 122 ? -33.078 15.112 62.894 1.00 43.00 122 GLY A CA 1
ATOM 1001 C C . GLY A 1 122 ? -32.911 16.002 64.111 1.00 43.00 122 GLY A C 1
ATOM 1002 O O . GLY A 1 122 ? -32.449 17.148 63.916 1.00 43.00 122 GLY A O 1
#

Foldseek 3Di:
DPPPPPPDDPDDAFDDPDPVRRLVRVLVVLVVCCVVVVDVPCSLVVNVCSPDPCNVVVVDDPCRVVVCVVVVPDRDDPDVVCVVVVVVVVVVVVVVVVVVVVVVVVVVVVVVVVVVVVVVPD

InterPro domains:
  IPR011054 Rudiment single hybrid motif [SSF51246] (11-67)
  IPR011764 Biotin carboxylation domain [PS50979] (1-70)
  IPR049076 Acetyl-CoA carboxylase [PTHR45728] (11-93)